Protein AF-A0A7J5GTG7-F1 (afdb_monomer_lite)

Foldseek 3Di:
DWDKDKDFPPCVDPCNVVPQLVFFFKKWWAPDFDWDADPVRDIHDGDPGTMMITTGDDVVLVCRVPDPGHTDMDGHDPDD

pLDDT: mean 93.96, std 7.46, range [49.91, 98.19]

Structure (mmCIF, N/CA/C/O backbone):
data_AF-A0A7J5GTG7-F1
#
_entry.id   AF-A0A7J5GTG7-F1
#
loop_
_atom_site.group_PDB
_atom_site.id
_atom_site.type_symbol
_atom_site.label_atom_id
_atom_site.label_alt_id
_atom_site.label_comp_id
_atom_site.label_asym_id
_atom_site.label_entity_id
_atom_site.label_seq_id
_atom_site.pdbx_PDB_ins_code
_atom_site.Cartn_x
_atom_site.Cartn_y
_atom_site.Cartn_z
_atom_site.occupancy
_atom_site.B_iso_or_equiv
_atom_site.auth_seq_id
_atom_site.auth_comp_id
_atom_site.auth_asym_id
_atom_site.auth_atom_id
_atom_site.pdbx_PDB_model_num
ATOM 1 N N . GLY A 1 1 ? -17.540 -0.566 3.138 1.00 75.94 1 GLY A N 1
ATOM 2 C CA . GLY A 1 1 ? -17.428 -1.591 2.078 1.00 75.94 1 GLY A CA 1
ATOM 3 C C . GLY A 1 1 ? -16.298 -2.544 2.417 1.00 75.94 1 GLY A C 1
ATOM 4 O O . GLY A 1 1 ? -15.543 -2.230 3.328 1.00 75.94 1 GLY A O 1
ATOM 5 N N . ASN A 1 2 ? -16.188 -3.673 1.714 1.00 89.94 2 ASN A N 1
ATOM 6 C CA . ASN A 1 2 ? -15.139 -4.680 1.916 1.00 89.94 2 ASN A CA 1
ATOM 7 C C . ASN A 1 2 ? -14.291 -4.767 0.637 1.00 89.94 2 ASN A C 1
ATOM 9 O O . ASN A 1 2 ? -14.843 -5.022 -0.432 1.00 89.94 2 ASN A O 1
ATOM 13 N N . GLY A 1 3 ? -12.990 -4.491 0.715 1.00 95.69 3 GLY A N 1
ATOM 14 C CA . GLY A 1 3 ? -12.106 -4.559 -0.453 1.00 95.69 3 GLY A CA 1
ATOM 15 C C . GLY A 1 3 ? -10.660 -4.172 -0.161 1.00 95.69 3 GLY A C 1
ATOM 16 O O . GLY A 1 3 ? -10.352 -3.637 0.903 1.00 95.69 3 GLY A O 1
ATOM 17 N N . ILE A 1 4 ? -9.777 -4.410 -1.136 1.00 97.69 4 ILE A N 1
ATOM 18 C CA . ILE A 1 4 ? -8.367 -4.004 -1.090 1.00 97.69 4 ILE A CA 1
ATOM 19 C C . ILE A 1 4 ? -8.099 -2.990 -2.202 1.00 97.69 4 ILE A C 1
ATOM 21 O O . ILE A 1 4 ? -8.360 -3.260 -3.373 1.00 97.69 4 ILE A O 1
ATOM 25 N N . ALA A 1 5 ? -7.550 -1.834 -1.843 1.00 97.06 5 ALA A N 1
ATOM 26 C CA . ALA A 1 5 ? -7.121 -0.810 -2.787 1.00 97.06 5 ALA A CA 1
ATOM 27 C C . ALA A 1 5 ? -5.592 -0.755 -2.877 1.00 97.06 5 ALA A C 1
ATOM 29 O O . ALA A 1 5 ? -4.900 -0.853 -1.868 1.00 97.06 5 ALA A O 1
ATOM 30 N N . LEU A 1 6 ? -5.061 -0.544 -4.081 1.00 97.00 6 LEU A N 1
ATOM 31 C CA . LEU A 1 6 ? -3.638 -0.313 -4.318 1.00 97.00 6 LEU A CA 1
ATOM 32 C C . LEU A 1 6 ? -3.403 1.170 -4.591 1.00 97.00 6 LEU A C 1
ATOM 34 O O . LEU A 1 6 ? -3.930 1.711 -5.563 1.00 97.00 6 LEU A O 1
ATOM 38 N N . LEU A 1 7 ? -2.595 1.821 -3.756 1.00 96.00 7 LEU A N 1
ATOM 39 C CA . LEU A 1 7 ? -2.287 3.243 -3.889 1.00 96.00 7 LEU A CA 1
ATOM 40 C C . LEU A 1 7 ? -0.784 3.510 -3.839 1.00 96.00 7 LEU A C 1
ATOM 42 O O . LEU A 1 7 ? 0.013 2.705 -3.346 1.00 96.00 7 LEU A O 1
ATOM 46 N N . PHE A 1 8 ? -0.398 4.694 -4.315 1.00 94.50 8 PHE A N 1
ATOM 47 C CA . PHE A 1 8 ? 0.891 5.263 -3.947 1.00 94.50 8 PHE A CA 1
ATOM 48 C C . PHE A 1 8 ? 0.909 5.605 -2.463 1.00 94.50 8 PHE A C 1
ATOM 50 O O . PHE A 1 8 ? -0.073 6.107 -1.919 1.00 94.50 8 PHE A O 1
ATOM 57 N N . ASN A 1 9 ? 2.054 5.369 -1.832 1.00 93.00 9 ASN A N 1
ATOM 58 C CA . ASN A 1 9 ? 2.304 5.680 -0.435 1.00 93.00 9 ASN A CA 1
ATOM 59 C C . ASN A 1 9 ? 2.488 7.197 -0.234 1.00 93.00 9 ASN A C 1
ATOM 61 O O . ASN A 1 9 ? 3.591 7.682 0.008 1.00 93.00 9 ASN A O 1
ATOM 65 N N . ARG A 1 10 ? 1.397 7.942 -0.413 1.00 94.25 10 ARG A N 1
ATOM 66 C CA . ARG A 1 10 ? 1.288 9.392 -0.229 1.00 94.25 10 ARG A CA 1
ATOM 67 C C . ARG A 1 10 ? 0.446 9.674 1.008 1.00 94.25 10 ARG A C 1
ATOM 69 O O . ARG A 1 10 ? -0.667 10.198 0.911 1.00 94.25 10 ARG A O 1
ATOM 76 N N . CYS A 1 11 ? 0.972 9.259 2.161 1.00 93.44 11 CYS A N 1
ATOM 77 C CA . CYS A 1 11 ? 0.337 9.449 3.466 1.00 93.44 11 CYS A CA 1
ATOM 78 C C . CYS A 1 11 ? 0.039 10.922 3.771 1.00 93.44 11 CYS A C 1
ATOM 80 O O . CYS A 1 11 ? -0.868 11.214 4.535 1.00 93.44 11 CYS A O 1
ATOM 82 N N . ASP A 1 12 ? 0.772 11.843 3.155 1.00 94.12 12 ASP A N 1
ATOM 83 C CA . ASP A 1 12 ? 0.602 13.292 3.230 1.00 94.12 12 ASP A CA 1
ATOM 84 C C . ASP A 1 12 ? -0.641 13.822 2.490 1.00 94.12 12 ASP A C 1
ATOM 86 O O . ASP A 1 12 ? -1.042 14.960 2.706 1.00 94.12 12 ASP A O 1
ATOM 90 N N . SER A 1 13 ? -1.271 13.028 1.619 1.00 95.00 13 SER A N 1
ATOM 91 C CA . SER A 1 13 ? -2.418 13.490 0.826 1.00 95.00 13 SER A CA 1
ATOM 92 C C . SER A 1 13 ? -3.734 13.527 1.613 1.00 95.00 13 SER A C 1
ATOM 94 O O . SER A 1 13 ? -3.983 12.665 2.455 1.00 95.00 13 SER A O 1
ATOM 96 N N . ASN A 1 14 ? -4.646 14.435 1.237 1.00 95.88 14 ASN A N 1
ATOM 97 C CA . ASN A 1 14 ? -5.990 14.539 1.834 1.00 95.88 14 ASN A CA 1
ATOM 98 C C . ASN A 1 14 ? -6.746 13.202 1.822 1.00 95.88 14 ASN A C 1
ATOM 100 O O . ASN A 1 14 ? -7.411 12.846 2.782 1.00 95.88 14 ASN A O 1
ATOM 104 N N . LYS A 1 15 ? -6.598 12.392 0.761 1.00 94.38 15 LYS A N 1
ATOM 105 C CA . LYS A 1 15 ? -7.227 11.061 0.718 1.00 94.38 15 LYS A CA 1
ATOM 106 C C . LYS A 1 15 ? -6.722 10.163 1.848 1.00 94.38 15 LYS A C 1
ATOM 108 O O . LYS A 1 15 ? -7.510 9.423 2.429 1.00 94.38 15 LYS A O 1
ATOM 113 N N . PHE A 1 16 ? -5.425 10.209 2.144 1.00 96.12 16 PHE A N 1
ATOM 114 C CA . PHE A 1 16 ? -4.860 9.422 3.232 1.00 96.12 16 PHE A CA 1
ATOM 115 C C . PHE A 1 16 ? -5.311 9.933 4.596 1.00 96.12 16 PHE A C 1
ATOM 117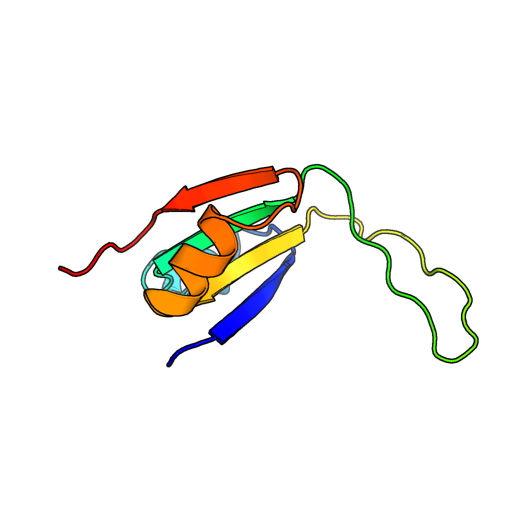 O O . PHE A 1 16 ? -5.807 9.137 5.390 1.00 96.12 16 PHE A O 1
ATOM 124 N N . GLN A 1 17 ? -5.198 11.242 4.819 1.00 96.06 17 GLN A N 1
ATOM 125 C CA . GLN A 1 17 ? -5.550 11.887 6.084 1.00 96.06 17 GLN A CA 1
ATOM 126 C C . GLN A 1 17 ? -7.042 11.746 6.411 1.00 96.06 17 GLN A C 1
ATOM 128 O O . GLN A 1 17 ? -7.394 11.287 7.493 1.00 96.06 17 GLN A O 1
ATOM 133 N N . ASP A 1 18 ? -7.917 12.048 5.451 1.00 96.12 18 ASP A N 1
ATOM 134 C CA . ASP A 1 18 ? -9.351 12.192 5.717 1.00 96.12 18 ASP A CA 1
ATOM 135 C C . ASP A 1 18 ? -10.128 10.877 5.564 1.00 96.12 18 ASP A C 1
ATOM 137 O O . ASP A 1 18 ? -11.222 10.730 6.116 1.00 96.12 18 ASP A O 1
ATOM 141 N N . ILE A 1 19 ? -9.602 9.917 4.788 1.00 94.44 19 ILE A N 1
ATOM 142 C CA . ILE A 1 19 ? -10.326 8.690 4.416 1.00 94.44 19 ILE A CA 1
ATOM 143 C C . ILE A 1 19 ? -9.560 7.431 4.806 1.00 94.44 19 ILE A C 1
ATOM 145 O O . ILE A 1 19 ? -10.125 6.565 5.469 1.00 94.44 19 ILE A O 1
ATOM 149 N N . ILE A 1 20 ? -8.310 7.270 4.360 1.00 95.94 20 ILE A N 1
ATOM 150 C CA . ILE A 1 20 ? -7.596 6.002 4.575 1.00 95.94 20 ILE A CA 1
ATOM 151 C C . ILE A 1 20 ? -7.345 5.780 6.063 1.00 95.94 20 ILE A C 1
ATOM 153 O O . ILE A 1 20 ? -7.747 4.748 6.589 1.00 95.94 20 ILE A O 1
ATOM 157 N N . PHE A 1 21 ? -6.744 6.744 6.757 1.00 95.62 21 PHE A N 1
ATOM 158 C CA . PHE A 1 21 ? -6.429 6.580 8.174 1.00 95.62 21 PHE A CA 1
ATOM 159 C C . PHE A 1 21 ? 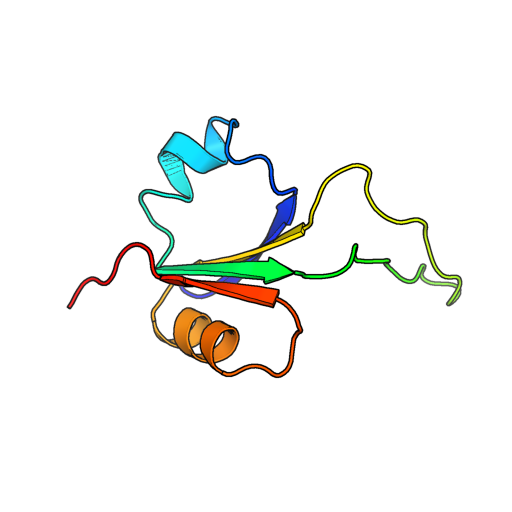-7.668 6.500 9.065 1.00 95.62 21 PHE A C 1
ATOM 161 O O . PHE A 1 21 ? -7.612 5.856 10.106 1.00 95.62 21 PHE A O 1
ATOM 168 N N . THR A 1 22 ? -8.792 7.078 8.644 1.00 94.62 22 THR A N 1
ATOM 169 C CA . THR A 1 22 ? -10.031 7.112 9.434 1.00 94.62 22 THR A CA 1
ATOM 170 C C . THR A 1 22 ? -10.971 5.938 9.161 1.00 94.62 22 THR A C 1
ATOM 172 O O . THR A 1 22 ? -11.814 5.642 10.000 1.00 94.62 22 THR A O 1
ATOM 175 N N . LYS A 1 23 ? -10.876 5.281 7.993 1.00 94.69 23 LYS A N 1
ATOM 176 C CA . LYS A 1 23 ? -11.847 4.248 7.568 1.00 94.69 23 LYS A CA 1
ATOM 177 C C . LYS A 1 23 ? -11.235 2.908 7.177 1.00 94.69 23 LYS A C 1
ATOM 179 O O . LYS A 1 23 ? -11.975 1.933 7.059 1.00 94.69 23 LYS A O 1
ATOM 184 N N . ALA A 1 24 ? -9.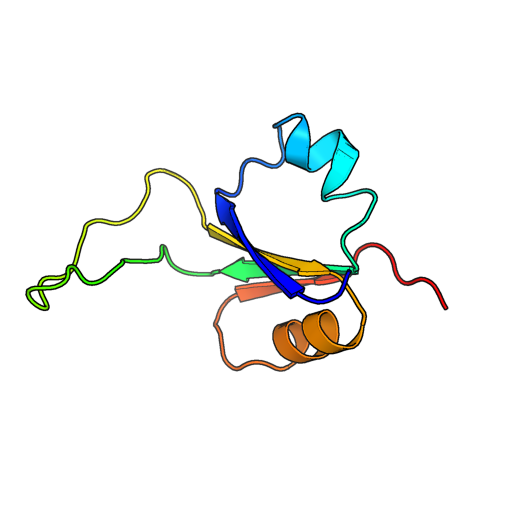935 2.836 6.898 1.00 96.62 24 ALA A N 1
ATOM 185 C CA . ALA A 1 24 ? -9.302 1.563 6.573 1.00 96.62 24 ALA A CA 1
ATOM 186 C C . ALA A 1 24 ? -9.081 0.731 7.840 1.00 96.62 24 ALA A C 1
ATOM 188 O O . ALA A 1 24 ? -8.787 1.262 8.910 1.00 96.62 24 ALA A O 1
ATOM 189 N N . THR A 1 25 ? -9.186 -0.586 7.699 1.00 97.19 25 THR A N 1
ATOM 190 C CA . THR A 1 25 ? -8.950 -1.537 8.793 1.00 97.19 25 THR A CA 1
ATOM 191 C C . THR A 1 25 ? -7.461 -1.863 8.908 1.00 97.19 25 THR A C 1
ATOM 193 O O . THR A 1 25 ? -6.920 -1.974 10.006 1.00 97.19 25 THR A O 1
ATOM 196 N N . GLY A 1 26 ? -6.758 -1.951 7.776 1.00 96.81 26 GLY A N 1
ATOM 197 C CA . GLY A 1 26 ? -5.329 -2.240 7.767 1.00 96.81 26 GLY A CA 1
ATOM 198 C C . GLY A 1 26 ? -4.628 -1.804 6.490 1.00 96.81 26 GLY A C 1
ATOM 199 O O . GLY A 1 26 ? -5.250 -1.524 5.465 1.00 96.81 26 GLY A O 1
ATOM 200 N N . MET A 1 27 ? -3.303 -1.750 6.556 1.00 97.88 27 MET A N 1
ATOM 201 C CA . MET A 1 27 ? -2.430 -1.358 5.457 1.00 97.88 27 MET A CA 1
ATOM 202 C C . MET A 1 27 ? -1.246 -2.318 5.344 1.00 97.88 27 MET A C 1
ATOM 204 O O . MET A 1 27 ? -0.688 -2.735 6.353 1.00 97.88 27 MET A O 1
ATOM 208 N N . MET A 1 28 ? -0.811 -2.628 4.124 1.00 98.06 28 MET A N 1
ATOM 209 C CA . MET A 1 28 ? 0.404 -3.396 3.845 1.00 98.06 28 MET A CA 1
ATOM 210 C C . MET A 1 28 ? 1.356 -2.571 2.978 1.00 98.06 28 MET A C 1
ATOM 212 O O . MET A 1 28 ? 1.115 -2.356 1.787 1.00 98.06 28 MET A O 1
ATOM 216 N N . PHE A 1 29 ? 2.457 -2.119 3.578 1.00 97.56 29 PHE A N 1
ATOM 217 C CA . PHE A 1 29 ? 3.541 -1.434 2.880 1.00 97.56 29 PHE A CA 1
ATOM 218 C C . PHE A 1 29 ? 4.460 -2.460 2.229 1.00 97.56 29 PHE A C 1
ATOM 220 O O . PHE A 1 29 ? 5.103 -3.247 2.923 1.00 97.56 29 PHE A O 1
ATOM 227 N N . LEU A 1 30 ? 4.547 -2.443 0.901 1.00 96.81 30 LEU A N 1
ATOM 228 C CA . LEU A 1 30 ? 5.338 -3.419 0.154 1.00 96.81 30 LEU A CA 1
ATOM 229 C C . LEU A 1 30 ? 6.838 -3.102 0.246 1.00 96.81 30 LEU A C 1
ATOM 231 O O . LEU A 1 30 ? 7.248 -1.952 0.080 1.00 96.81 30 LEU A O 1
ATOM 235 N N . ARG A 1 31 ? 7.668 -4.132 0.469 1.00 95.25 31 ARG A N 1
ATOM 236 C CA . ARG A 1 31 ? 9.133 -3.993 0.599 1.00 95.25 31 ARG A CA 1
ATOM 237 C C . ARG A 1 31 ? 9.790 -3.478 -0.682 1.00 95.25 31 ARG A C 1
ATOM 239 O O . ARG A 1 31 ? 10.721 -2.682 -0.623 1.00 95.25 31 ARG A O 1
ATOM 246 N N . ASN A 1 32 ? 9.309 -3.942 -1.833 1.00 92.38 32 ASN A N 1
ATOM 247 C CA . ASN A 1 32 ? 9.855 -3.603 -3.145 1.00 92.38 32 ASN A CA 1
ATOM 248 C C . ASN A 1 32 ? 8.844 -2.782 -3.956 1.00 92.38 32 ASN A C 1
ATOM 250 O O . ASN A 1 32 ? 7.633 -2.880 -3.752 1.00 92.38 32 ASN A O 1
ATOM 254 N N . ARG A 1 33 ? 9.337 -1.993 -4.917 1.00 92.69 33 ARG A N 1
ATOM 255 C CA . ARG A 1 33 ? 8.473 -1.280 -5.867 1.0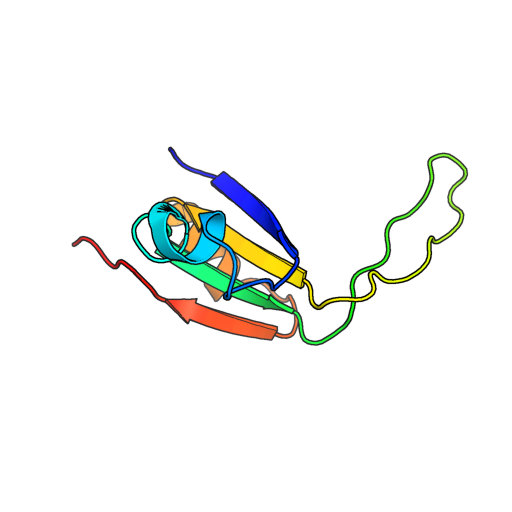0 92.69 33 ARG A CA 1
ATOM 256 C C . ARG A 1 33 ? 7.768 -2.272 -6.790 1.00 92.69 33 ARG A C 1
ATOM 258 O O . ARG A 1 33 ? 8.418 -3.132 -7.384 1.00 92.69 33 ARG A O 1
ATOM 265 N N . ILE A 1 34 ? 6.456 -2.113 -6.937 1.00 93.88 34 ILE A N 1
ATOM 266 C CA . ILE A 1 34 ? 5.670 -2.903 -7.887 1.00 93.88 34 ILE A CA 1
ATOM 267 C C . ILE A 1 34 ? 6.036 -2.537 -9.327 1.00 93.88 34 ILE A C 1
ATOM 269 O O . ILE A 1 34 ? 6.494 -1.427 -9.603 1.00 93.88 34 ILE A O 1
ATOM 273 N N . LYS A 1 35 ? 5.801 -3.469 -10.245 1.00 94.56 35 LYS A N 1
ATOM 274 C CA . LYS A 1 35 ? 5.878 -3.254 -11.691 1.00 94.56 35 LYS A CA 1
ATOM 275 C C . LYS A 1 35 ? 4.675 -3.934 -12.320 1.00 94.56 35 LYS A C 1
ATOM 277 O O . LYS A 1 35 ? 4.341 -5.050 -11.928 1.00 94.56 35 LYS A O 1
ATOM 282 N N . PHE A 1 36 ? 4.039 -3.272 -13.274 1.00 94.00 36 PHE A N 1
ATOM 283 C CA . PHE A 1 36 ? 2.900 -3.834 -13.992 1.00 94.00 36 PHE A CA 1
ATOM 284 C C . PHE A 1 36 ? 3.357 -4.439 -15.311 1.00 94.00 36 PHE A C 1
ATOM 286 O O . PHE A 1 36 ? 4.285 -3.930 -15.938 1.00 94.00 36 PHE A O 1
ATOM 293 N N . PHE A 1 37 ? 2.702 -5.513 -15.735 1.00 95.44 37 PHE A N 1
ATOM 294 C CA . PHE A 1 37 ? 2.851 -6.023 -17.091 1.00 95.44 37 PHE A CA 1
ATOM 295 C C . PHE A 1 37 ? 1.881 -5.292 -18.016 1.00 95.44 37 PHE A C 1
ATOM 297 O O . PHE A 1 37 ? 0.734 -5.035 -17.647 1.00 95.44 37 PHE A O 1
ATOM 304 N N . ARG A 1 38 ? 2.364 -4.923 -19.200 1.00 94.56 38 ARG A N 1
ATOM 305 C CA . ARG A 1 38 ? 1.537 -4.386 -20.282 1.00 94.56 38 ARG A CA 1
ATOM 306 C C . ARG A 1 38 ? 0.782 -5.534 -20.973 1.00 94.56 38 ARG A C 1
ATOM 308 O O . ARG A 1 38 ? 1.171 -6.691 -20.801 1.00 94.56 38 ARG A O 1
ATOM 315 N N . PRO A 1 39 ? -0.269 -5.249 -21.769 1.00 96.94 39 PRO A N 1
ATOM 316 C CA . PRO A 1 39 ? -1.015 -6.290 -22.486 1.00 96.94 39 PRO A CA 1
ATOM 317 C C . PRO A 1 39 ? -0.154 -7.167 -23.409 1.00 96.94 39 PRO A C 1
ATOM 319 O O . PRO A 1 39 ? -0.500 -8.315 -23.652 1.00 96.94 39 PRO A O 1
ATOM 322 N N . ASP A 1 40 ? 0.980 -6.645 -23.884 1.00 96.50 40 ASP A N 1
ATOM 323 C CA . ASP A 1 40 ? 1.965 -7.361 -24.706 1.00 96.50 40 ASP A CA 1
ATOM 324 C C . ASP A 1 40 ? 2.940 -8.248 -23.897 1.00 96.50 40 ASP A C 1
ATOM 326 O O . ASP A 1 40 ? 3.863 -8.832 -24.460 1.00 96.50 40 ASP A O 1
ATOM 330 N N . GLY A 1 41 ? 2.771 -8.341 -22.573 1.00 96.19 41 GLY A N 1
ATOM 331 C CA . GLY A 1 41 ? 3.632 -9.119 -21.679 1.00 96.19 41 GLY A CA 1
ATOM 332 C C . GLY A 1 41 ? 4.948 -8.434 -21.303 1.00 96.19 41 GLY A C 1
ATOM 333 O O . GLY A 1 41 ? 5.706 -8.966 -20.488 1.00 96.19 41 GLY A O 1
ATOM 334 N N . THR A 1 42 ? 5.234 -7.237 -21.823 1.00 97.06 42 THR A N 1
ATOM 335 C CA . THR A 1 42 ? 6.419 -6.479 -21.410 1.00 97.06 42 THR A CA 1
ATOM 336 C C . THR A 1 42 ? 6.237 -5.917 -20.004 1.00 97.06 42 THR A C 1
ATOM 338 O O . THR A 1 42 ? 5.149 -5.503 -19.591 1.00 97.06 42 THR A O 1
ATOM 341 N N . ARG A 1 43 ? 7.326 -5.876 -19.231 1.00 95.81 43 ARG A N 1
ATOM 342 C CA . ARG A 1 43 ? 7.303 -5.311 -17.881 1.00 95.81 43 ARG A CA 1
ATOM 343 C C . ARG A 1 43 ? 7.457 -3.793 -17.945 1.00 95.81 43 ARG A C 1
ATOM 345 O O . ARG A 1 43 ? 8.398 -3.278 -18.545 1.00 95.81 43 ARG A O 1
ATOM 352 N N . GLY A 1 44 ? 6.534 -3.083 -17.314 1.00 93.75 44 GLY A N 1
ATOM 353 C CA . GLY A 1 44 ? 6.608 -1.647 -17.099 1.00 93.75 44 GLY A CA 1
ATOM 354 C C . GLY A 1 44 ? 7.650 -1.254 -16.058 1.00 93.75 44 GLY A C 1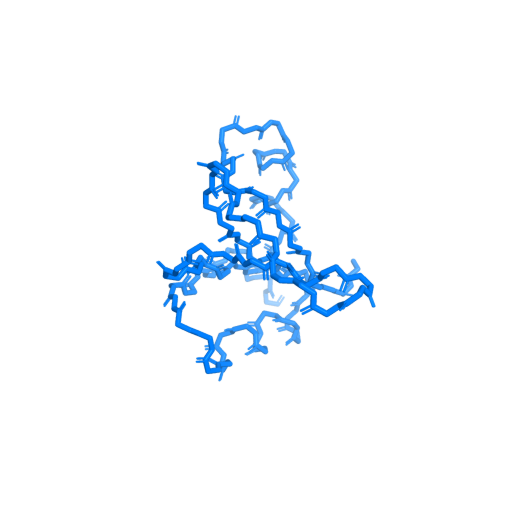
ATOM 355 O O . GLY A 1 44 ? 8.195 -2.087 -15.322 1.00 93.75 44 GLY A O 1
ATOM 356 N N . ASP A 1 45 ? 7.898 0.047 -15.991 1.00 93.56 45 ASP A N 1
ATOM 357 C CA . ASP A 1 45 ? 8.764 0.629 -14.979 1.00 93.56 45 ASP A CA 1
ATOM 358 C C . ASP A 1 45 ? 8.090 0.668 -13.608 1.00 93.56 45 ASP A C 1
ATOM 360 O O . ASP A 1 45 ? 6.876 0.506 -13.457 1.00 93.56 45 ASP A O 1
ATOM 364 N N . SER A 1 46 ? 8.912 0.851 -12.578 1.00 92.06 46 SER A N 1
ATOM 365 C CA . SER A 1 46 ? 8.421 1.051 -11.220 1.00 92.06 46 SER A CA 1
ATOM 366 C C . SER A 1 46 ? 7.880 2.469 -11.029 1.00 92.06 46 SER A C 1
ATOM 368 O O . SER A 1 46 ? 8.464 3.413 -11.563 1.00 92.06 46 SER A O 1
ATOM 370 N N . PRO A 1 47 ? 6.845 2.659 -10.195 1.00 89.38 47 PRO A N 1
ATOM 371 C CA . PRO A 1 47 ? 6.375 3.992 -9.852 1.00 89.38 47 PRO A CA 1
ATOM 372 C C . PRO A 1 47 ? 7.423 4.773 -9.047 1.00 89.38 47 PRO A C 1
ATOM 374 O O . PRO A 1 47 ? 8.204 4.201 -8.281 1.00 89.38 47 PRO A O 1
ATOM 377 N N . GLY A 1 48 ? 7.396 6.105 -9.169 1.00 90.88 48 GLY A N 1
ATOM 378 C CA . GLY A 1 48 ? 8.328 6.993 -8.458 1.00 90.88 48 GLY A CA 1
ATOM 379 C C . GLY A 1 48 ? 8.172 6.971 -6.930 1.00 90.88 48 GLY A C 1
ATOM 380 O O . GLY A 1 48 ? 9.114 7.257 -6.194 1.00 90.88 48 GLY A O 1
ATOM 381 N N . CYS A 1 49 ? 7.005 6.565 -6.428 1.00 91.12 49 CYS A N 1
ATOM 382 C CA . CYS A 1 49 ? 6.717 6.449 -5.000 1.00 91.12 49 CYS A CA 1
ATOM 383 C C . CYS A 1 49 ? 6.479 4.989 -4.590 1.00 91.12 49 CYS A C 1
ATOM 385 O O . CYS A 1 49 ? 6.322 4.105 -5.431 1.00 91.12 49 CYS A O 1
ATOM 387 N N . GLY A 1 50 ? 6.482 4.733 -3.281 1.00 93.50 50 GLY A N 1
ATOM 388 C CA . GLY A 1 50 ? 6.148 3.421 -2.741 1.00 93.50 50 GLY A CA 1
ATOM 389 C C . GLY A 1 50 ? 4.713 3.039 -3.032 1.00 93.50 50 GLY A C 1
ATOM 390 O O . GLY A 1 50 ? 3.887 3.885 -3.368 1.00 93.50 50 GLY A O 1
ATOM 391 N N . SER A 1 51 ? 4.431 1.754 -2.881 1.00 95.44 51 SER A N 1
ATOM 392 C CA . SER A 1 51 ? 3.095 1.205 -3.048 1.00 95.44 51 SER A CA 1
ATOM 393 C C . SER A 1 51 ? 2.617 0.647 -1.724 1.00 95.44 51 SER A C 1
ATOM 395 O O . SER A 1 51 ? 3.392 0.053 -0.971 1.00 95.44 51 SER A O 1
ATOM 397 N N . VAL A 1 52 ? 1.337 0.849 -1.456 1.00 97.62 52 VAL A N 1
ATOM 398 C CA . VAL A 1 52 ? 0.683 0.357 -0.255 1.00 97.62 52 VAL A CA 1
ATOM 399 C C . VAL A 1 52 ? -0.663 -0.240 -0.639 1.00 97.62 52 VAL A C 1
ATOM 401 O O . VAL A 1 52 ? -1.391 0.319 -1.463 1.00 97.62 52 VAL A O 1
ATOM 404 N N . LEU A 1 53 ? -0.956 -1.408 -0.077 1.00 98.19 53 LEU A N 1
ATOM 405 C CA . LEU A 1 53 ? -2.273 -2.026 -0.154 1.00 98.19 53 LEU A CA 1
ATOM 406 C C . LEU A 1 53 ? -3.074 -1.582 1.065 1.00 98.19 53 LEU A C 1
ATOM 408 O O . LEU A 1 53 ? -2.572 -1.645 2.184 1.00 98.19 53 LEU A O 1
ATOM 412 N N . ILE A 1 54 ? -4.301 -1.135 0.848 1.00 98.00 54 ILE A N 1
ATOM 413 C CA . ILE A 1 54 ? -5.216 -0.679 1.890 1.00 98.00 54 ILE A CA 1
ATOM 414 C C . ILE A 1 54 ? -6.379 -1.656 1.956 1.00 98.00 54 ILE A C 1
ATOM 416 O O . ILE A 1 54 ? -7.092 -1.810 0.968 1.00 98.00 54 ILE A O 1
ATOM 420 N N . ALA A 1 55 ? -6.583 -2.289 3.104 1.00 97.62 55 ALA A N 1
ATOM 421 C CA . ALA A 1 55 ? -7.734 -3.140 3.357 1.00 97.62 55 ALA A CA 1
ATOM 422 C C . ALA A 1 55 ? -8.852 -2.355 4.047 1.00 97.62 55 ALA A C 1
ATOM 424 O O . ALA A 1 55 ? -8.660 -1.747 5.103 1.00 97.62 55 ALA A O 1
ATOM 425 N N . PHE A 1 56 ? -10.042 -2.437 3.463 1.00 96.06 56 PHE A N 1
ATOM 426 C CA . PHE A 1 56 ? -11.298 -2.055 4.090 1.00 96.06 56 PHE A CA 1
ATOM 427 C C . PHE A 1 56 ? -12.043 -3.323 4.492 1.00 96.06 56 PHE A C 1
ATOM 429 O O . PHE A 1 56 ? -12.280 -4.184 3.642 1.00 96.06 56 PHE A O 1
ATOM 436 N N . GLY A 1 57 ? -12.434 -3.411 5.762 1.00 94.69 57 GLY A N 1
ATOM 437 C CA . GLY A 1 57 ? -13.102 -4.580 6.323 1.00 94.69 57 GLY A CA 1
ATOM 438 C C . GLY A 1 57 ? -12.126 -5.613 6.891 1.00 94.69 57 GLY A C 1
ATOM 439 O O . GLY A 1 57 ? -10.994 -5.762 6.425 1.00 94.69 57 GLY A O 1
ATOM 440 N N . ARG A 1 58 ? -12.593 -6.342 7.913 1.00 94.00 58 ARG A N 1
ATOM 441 C CA . ARG A 1 58 ? -11.794 -7.305 8.689 1.00 94.00 58 ARG A CA 1
ATOM 442 C C . ARG A 1 58 ? -11.239 -8.447 7.841 1.00 94.00 58 ARG A C 1
ATOM 444 O O . ARG A 1 58 ? -10.064 -8.766 7.951 1.00 94.00 58 ARG A O 1
ATOM 451 N N . GLU A 1 59 ? -12.059 -9.020 6.968 1.00 95.56 59 GLU A N 1
ATOM 452 C CA . GLU A 1 59 ? -11.663 -10.148 6.116 1.00 95.56 59 GLU A CA 1
ATOM 453 C C . GLU A 1 59 ? -10.450 -9.801 5.237 1.00 95.56 59 GLU A C 1
ATOM 455 O O . GLU A 1 59 ? -9.443 -10.505 5.236 1.00 95.56 59 GLU A O 1
ATOM 460 N N . ASN A 1 60 ? -10.494 -8.661 4.545 1.00 96.75 60 ASN A N 1
ATOM 461 C CA . ASN A 1 60 ? -9.382 -8.222 3.703 1.00 96.75 60 ASN A CA 1
ATOM 462 C C . ASN A 1 60 ? -8.148 -7.811 4.512 1.00 96.75 60 ASN A C 1
ATOM 464 O O . ASN A 1 60 ? -7.018 -7.995 4.056 1.00 96.75 60 ASN A O 1
ATOM 468 N N . ALA A 1 61 ? -8.346 -7.272 5.715 1.00 96.75 61 ALA A N 1
ATOM 469 C CA . ALA A 1 61 ? -7.255 -6.955 6.625 1.00 96.75 61 ALA A CA 1
ATOM 470 C C . ALA A 1 61 ? -6.529 -8.229 7.088 1.00 96.75 61 ALA A C 1
ATOM 472 O O . ALA A 1 61 ? -5.300 -8.276 7.069 1.00 96.75 61 ALA A O 1
ATOM 473 N N . GLU A 1 62 ? -7.273 -9.292 7.405 1.00 96.56 62 GLU A N 1
ATOM 474 C CA . GLU A 1 62 ? -6.727 -10.610 7.743 1.00 96.56 62 GLU A CA 1
ATOM 475 C C . GLU A 1 62 ? -5.993 -11.253 6.562 1.00 96.56 62 GLU A C 1
ATOM 477 O O . GLU A 1 62 ? -4.904 -11.802 6.746 1.00 96.56 62 GLU A O 1
ATOM 482 N N . ILE A 1 63 ? -6.525 -11.127 5.341 1.00 97.38 63 ILE A N 1
ATOM 483 C CA . ILE A 1 63 ? -5.832 -11.574 4.125 1.00 97.38 63 ILE A CA 1
ATOM 484 C C . ILE A 1 63 ? -4.491 -10.847 3.981 1.00 97.38 63 ILE A C 1
ATOM 486 O O . ILE A 1 63 ? -3.461 -11.500 3.810 1.00 97.38 63 ILE A O 1
ATOM 490 N N . LEU A 1 64 ? -4.464 -9.512 4.091 1.00 97.38 64 LEU A N 1
ATOM 491 C CA . LEU A 1 64 ? -3.213 -8.754 3.992 1.00 97.38 64 LEU A CA 1
ATOM 492 C C . LEU A 1 64 ? -2.236 -9.098 5.121 1.00 97.38 64 LEU A C 1
ATOM 494 O O . LEU A 1 64 ? -1.040 -9.213 4.862 1.00 97.38 64 LEU A O 1
ATOM 498 N N . ARG A 1 65 ? -2.724 -9.297 6.348 1.00 97.44 65 ARG A N 1
ATOM 499 C CA . ARG A 1 65 ? -1.900 -9.663 7.509 1.00 97.44 65 ARG A CA 1
ATOM 500 C C . ARG A 1 65 ? -1.191 -11.006 7.327 1.00 97.44 65 ARG A C 1
ATOM 502 O O . ARG A 1 65 ? -0.053 -11.139 7.768 1.00 97.44 65 ARG A O 1
ATOM 509 N N . ASN A 1 66 ? -1.853 -11.971 6.686 1.00 97.94 66 ASN A N 1
ATOM 510 C CA . ASN A 1 66 ? -1.383 -13.355 6.584 1.00 97.94 66 ASN A CA 1
ATOM 511 C C . ASN A 1 66 ? -0.818 -13.731 5.202 1.00 97.94 66 ASN A C 1
ATOM 513 O O . ASN A 1 66 ? -0.342 -14.851 5.017 1.00 97.94 66 ASN A O 1
ATOM 517 N N . CYS A 1 67 ? -0.875 -12.836 4.213 1.00 96.44 67 CYS A N 1
ATOM 518 C CA . CYS A 1 67 ? -0.345 -13.118 2.880 1.00 96.44 67 CYS A CA 1
ATOM 519 C C . CYS A 1 67 ? 1.192 -13.198 2.860 1.00 96.44 67 CYS A C 1
ATOM 521 O O . CYS A 1 67 ? 1.891 -12.638 3.700 1.00 96.44 67 CYS A O 1
ATOM 523 N N . SER A 1 68 ? 1.734 -13.858 1.836 1.00 97.00 68 SER A N 1
ATOM 524 C CA . SER A 1 68 ? 3.179 -14.039 1.643 1.00 97.00 68 SER A CA 1
ATOM 525 C C . SER A 1 68 ? 3.891 -12.828 1.024 1.00 97.00 68 SER A C 1
ATOM 527 O O . SER A 1 68 ? 5.089 -12.895 0.729 1.00 97.00 68 SER A O 1
ATOM 529 N N . LEU A 1 69 ? 3.181 -11.716 0.798 1.00 96.19 69 LEU A N 1
ATOM 530 C CA . LEU A 1 69 ? 3.780 -10.507 0.243 1.00 96.19 69 LEU A CA 1
ATOM 531 C C . LEU A 1 69 ? 4.788 -9.918 1.233 1.00 96.19 69 LEU A C 1
ATOM 533 O O . LEU A 1 69 ? 4.479 -9.656 2.392 1.00 96.19 69 LEU A O 1
ATOM 537 N N . GLN A 1 70 ? 6.006 -9.662 0.756 1.00 96.88 70 GLN A N 1
ATOM 538 C CA . GLN A 1 70 ? 7.041 -9.052 1.582 1.00 96.88 70 GLN A CA 1
ATOM 539 C C . GLN A 1 70 ? 6.707 -7.591 1.870 1.00 96.88 70 GLN A C 1
ATOM 541 O O . GLN A 1 70 ? 6.575 -6.773 0.952 1.00 96.88 70 GLN A O 1
ATOM 546 N N . GLY A 1 71 ? 6.657 -7.242 3.149 1.00 96.69 71 GLY A N 1
ATOM 547 C CA . GLY A 1 71 ? 6.297 -5.900 3.560 1.00 96.69 71 GLY A CA 1
ATOM 548 C C . GLY A 1 71 ? 6.066 -5.772 5.054 1.00 96.69 71 GLY A C 1
ATOM 549 O O . GLY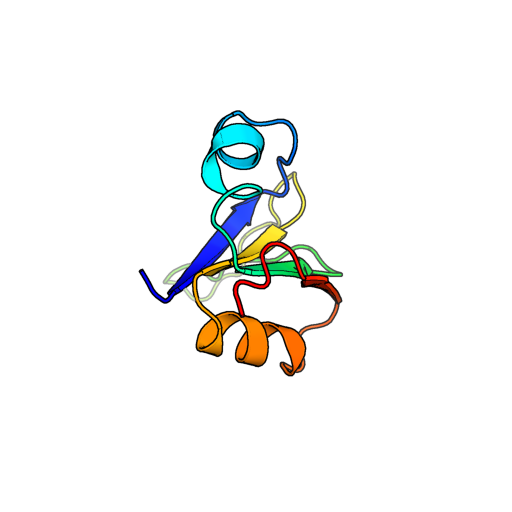 A 1 71 ? 6.396 -6.663 5.838 1.00 96.69 71 GLY A O 1
ATOM 550 N N . LYS A 1 72 ? 5.495 -4.633 5.435 1.00 97.62 72 LYS A N 1
ATOM 551 C CA . LYS A 1 72 ? 5.043 -4.365 6.795 1.00 97.62 72 LYS A CA 1
ATOM 552 C C . LYS A 1 72 ? 3.537 -4.158 6.787 1.00 97.62 72 LYS A C 1
ATOM 554 O O . LYS A 1 72 ? 3.051 -3.191 6.202 1.00 97.62 72 LYS A O 1
ATOM 559 N N . TYR A 1 73 ? 2.829 -5.041 7.481 1.00 98.19 73 TYR A N 1
ATOM 560 C CA . TYR A 1 73 ? 1.430 -4.831 7.822 1.00 98.19 73 TYR A CA 1
ATOM 561 C C . TYR A 1 73 ? 1.314 -3.878 9.020 1.00 98.19 73 TYR A C 1
ATOM 563 O O . TYR A 1 73 ? 2.078 -3.988 9.987 1.00 98.19 73 TYR A O 1
ATOM 571 N N . VAL A 1 74 ? 0.366 -2.950 8.938 1.00 97.38 74 VAL A N 1
ATOM 572 C CA . VAL A 1 74 ? -0.020 -2.011 9.991 1.00 97.38 74 VAL A CA 1
ATOM 573 C C . VAL A 1 74 ? -1.532 -2.080 10.136 1.00 97.38 74 VAL A C 1
ATOM 575 O O . VAL A 1 74 ? -2.273 -1.857 9.182 1.00 97.38 74 VAL A O 1
ATOM 578 N N . GLU A 1 75 ? -1.973 -2.409 11.338 1.00 96.62 75 GLU A N 1
ATOM 579 C CA . GLU A 1 75 ? -3.377 -2.389 11.728 1.00 96.62 75 GLU A CA 1
ATOM 580 C C . GLU A 1 75 ? -3.768 -0.954 12.099 1.00 96.62 75 GLU A C 1
ATOM 582 O O . GLU A 1 75 ? -2.971 -0.254 12.726 1.00 96.62 75 GLU A O 1
ATOM 587 N N . LEU A 1 76 ? -4.947 -0.503 11.667 1.00 94.94 76 LEU A N 1
ATOM 588 C CA . LEU A 1 76 ? -5.424 0.862 11.904 1.00 94.94 76 LEU A CA 1
ATOM 589 C C . LEU A 1 76 ? -6.658 0.854 12.807 1.00 94.94 76 LEU A C 1
ATOM 591 O O . LEU A 1 76 ? -6.534 0.855 14.030 1.00 94.94 76 LEU A O 1
ATOM 595 N N . ASN A 1 77 ? -7.845 0.840 12.200 1.00 93.25 77 ASN A N 1
ATOM 596 C CA . ASN A 1 77 ? -9.114 0.922 12.903 1.00 93.25 77 ASN A CA 1
ATOM 597 C C . ASN A 1 77 ? -9.646 -0.494 13.124 1.00 93.25 77 ASN A C 1
ATOM 599 O O . ASN A 1 77 ? -10.256 -1.094 12.236 1.00 93.25 77 ASN A O 1
ATOM 603 N N . ASN A 1 78 ? -9.364 -1.029 14.311 1.00 70.06 78 ASN A N 1
ATOM 604 C CA . ASN A 1 78 ? -9.980 -2.250 14.813 1.00 70.06 78 ASN A CA 1
ATOM 605 C C . ASN A 1 78 ? -11.269 -1.896 15.543 1.00 70.06 78 ASN A C 1
ATOM 607 O O . ASN A 1 78 ? -11.287 -1.770 16.769 1.00 70.06 78 ASN A O 1
ATOM 611 N N . ASP A 1 79 ? -12.346 -1.751 14.782 1.00 60.28 79 ASP A N 1
ATOM 612 C CA . ASP A 1 79 ? -13.672 -1.777 15.378 1.00 60.28 79 ASP A CA 1
ATOM 613 C C . ASP A 1 79 ? -13.943 -3.222 15.827 1.00 60.28 79 ASP A C 1
ATOM 615 O O . ASP A 1 79 ? -13.914 -4.154 15.017 1.00 60.28 79 ASP A O 1
ATOM 619 N N . LYS A 1 80 ? -14.097 -3.404 17.143 1.00 49.91 80 LYS A N 1
ATOM 620 C CA . LYS A 1 80 ? -14.609 -4.644 17.739 1.00 49.91 80 LYS A CA 1
ATOM 621 C C . LYS A 1 80 ? -16.066 -4.859 17.353 1.00 49.91 80 LYS A C 1
ATOM 623 O O . LYS A 1 80 ? -16.816 -3.858 17.364 1.00 49.91 80 LYS A O 1
#

Radius of gyration: 13.43 Å; chains: 1; bounding box: 27×29×42 Å

Secondary structure (DSSP, 8-state):
--EEEEEE--TTSHHIIIIIHHH-SEEEEESS---PBPTTSPBPPPPSS-EEEEEESHHHHHHHHHSS-SEEEEE-----

Sequence (80 aa):
GNGIALLFNRCDSNKFQDIIFTKATGMMFLRNRIKFFRPDGTRGDSPGCGSVLIAFGRENAEILRNCSLQGKYVELNNDK

Organism: Bacteroides uniformis (NCBI:txid820)